Protein AF-A0A162N8X0-F1 (afdb_monomer_lite)

Radius of gyration: 15.63 Å; chains: 1; bounding box: 38×33×50 Å

Secondary structure (DSSP, 8-state):
-EEEEEE-SSS-EEEEEE-TTSHHHHHHT--EE---SB-TTSSHHHHHHHHHH--EEEEEEEEEESSGGGGGPPEEEEEEETTEEEEEEE---GGG---TT-TT----SS-EEE-TTEEEEEEEPTTEEEEEEEEEHHHHHTTS----

Structure (mmCIF, N/CA/C/O backbone):
data_AF-A0A162N8X0-F1
#
_entry.id   AF-A0A162N8X0-F1
#
loop_
_atom_site.group_PDB
_atom_site.id
_atom_site.type_symbol
_atom_site.label_atom_id
_atom_site.label_alt_id
_atom_site.label_comp_id
_atom_site.label_asym_id
_atom_site.label_entity_id
_atom_site.label_seq_id
_atom_site.pdbx_PDB_ins_code
_atom_site.Cartn_x
_atom_site.Cartn_y
_atom_site.Cartn_z
_atom_site.occupancy
_atom_site.B_iso_or_equiv
_atom_site.auth_seq_id
_atom_site.auth_comp_id
_atom_site.auth_asym_id
_atom_site.auth_atom_id
_atom_site.pdbx_PDB_model_num
ATOM 1 N N . MET A 1 1 ? -2.006 5.161 10.601 1.00 80.06 1 MET A N 1
ATOM 2 C CA . MET A 1 1 ? -0.801 5.628 9.857 1.00 80.06 1 MET A CA 1
ATOM 3 C C . MET A 1 1 ? -1.220 6.400 8.614 1.00 80.06 1 MET A C 1
ATOM 5 O O . MET A 1 1 ? -2.085 5.907 7.909 1.00 80.06 1 MET A O 1
ATOM 9 N N . ASN A 1 2 ? -0.615 7.556 8.324 1.00 84.56 2 ASN A N 1
ATOM 10 C CA . ASN A 1 2 ? -0.977 8.400 7.179 1.00 84.56 2 ASN A CA 1
ATOM 11 C C . ASN A 1 2 ? 0.131 8.465 6.128 1.00 84.56 2 ASN A C 1
ATOM 13 O O . ASN A 1 2 ? 1.298 8.633 6.473 1.00 84.56 2 ASN A O 1
ATOM 17 N N . PHE A 1 3 ? -0.258 8.442 4.858 1.00 87.88 3 PHE A N 1
ATOM 18 C CA . PHE A 1 3 ? 0.586 8.712 3.701 1.00 87.88 3 PHE A CA 1
ATOM 19 C C . PHE A 1 3 ? -0.047 9.813 2.861 1.00 87.88 3 PHE A C 1
ATOM 21 O O . PHE A 1 3 ? -1.261 9.826 2.668 1.00 87.88 3 PHE A O 1
ATOM 28 N N . THR A 1 4 ? 0.772 10.709 2.323 1.00 89.75 4 THR A N 1
ATOM 29 C CA . THR A 1 4 ? 0.366 11.636 1.262 1.00 89.75 4 THR A CA 1
ATOM 30 C C . THR A 1 4 ? 1.394 11.558 0.151 1.00 89.75 4 THR A C 1
ATOM 32 O O . THR A 1 4 ? 2.591 11.629 0.419 1.00 89.75 4 THR A O 1
ATOM 35 N N . HIS A 1 5 ? 0.925 11.407 -1.085 1.00 91.62 5 HIS A N 1
ATOM 36 C CA . HIS A 1 5 ? 1.777 11.390 -2.271 1.00 91.62 5 HIS A CA 1
ATOM 37 C C . HIS A 1 5 ? 1.218 12.326 -3.332 1.00 91.62 5 HIS A C 1
ATOM 39 O O . HIS A 1 5 ? 0.004 12.389 -3.528 1.00 91.62 5 HIS A O 1
ATOM 45 N N . ILE A 1 6 ? 2.113 13.028 -4.023 1.00 93.06 6 ILE A N 1
ATOM 46 C CA . ILE A 1 6 ? 1.785 13.885 -5.161 1.00 93.06 6 ILE A CA 1
ATOM 47 C C . ILE A 1 6 ? 2.561 13.358 -6.363 1.00 93.06 6 ILE A C 1
ATOM 49 O O . ILE A 1 6 ? 3.784 13.482 -6.425 1.00 93.06 6 ILE A O 1
ATOM 53 N N . ASN A 1 7 ? 1.848 12.804 -7.342 1.00 93.19 7 ASN A N 1
ATOM 54 C CA . ASN A 1 7 ? 2.418 12.544 -8.653 1.00 93.19 7 ASN A CA 1
ATOM 55 C C . ASN A 1 7 ? 2.292 13.814 -9.503 1.00 93.19 7 ASN A C 1
ATOM 57 O O . ASN A 1 7 ? 1.277 14.033 -10.154 1.00 93.19 7 ASN A O 1
ATOM 61 N N . ALA A 1 8 ? 3.329 14.652 -9.499 1.00 92.19 8 ALA A N 1
ATOM 62 C CA . ALA A 1 8 ? 3.397 15.866 -10.320 1.00 92.19 8 ALA A CA 1
ATOM 63 C C . ALA A 1 8 ? 3.891 15.607 -11.759 1.00 92.19 8 ALA A C 1
ATOM 65 O O . ALA A 1 8 ? 4.187 16.546 -12.494 1.00 92.19 8 ALA A O 1
ATOM 66 N N . THR A 1 9 ? 4.054 14.341 -12.154 1.00 91.81 9 THR A N 1
ATOM 67 C CA . THR A 1 9 ? 4.540 13.990 -13.491 1.00 91.81 9 THR A CA 1
ATOM 68 C C . THR A 1 9 ? 3.387 13.827 -14.477 1.00 91.81 9 THR A C 1
ATOM 70 O O . THR A 1 9 ? 2.232 13.636 -14.094 1.00 91.81 9 THR A O 1
ATOM 73 N N . ALA A 1 10 ? 3.713 13.878 -15.770 1.00 92.00 10 ALA A N 1
ATOM 74 C CA . ALA A 1 10 ? 2.758 13.671 -16.857 1.00 92.00 10 ALA A CA 1
ATOM 75 C C . ALA A 1 10 ? 2.387 12.191 -17.087 1.00 92.00 10 ALA A C 1
ATOM 77 O O . ALA A 1 10 ? 1.551 11.903 -17.939 1.00 92.00 10 ALA A O 1
ATOM 78 N N . ALA A 1 11 ? 3.000 11.258 -16.353 1.00 92.31 11 ALA A N 1
ATOM 79 C CA . ALA A 1 11 ? 2.755 9.824 -16.464 1.00 92.31 11 ALA A CA 1
ATOM 80 C C . ALA A 1 11 ? 2.271 9.249 -15.128 1.00 92.31 11 ALA A C 1
ATOM 82 O O . ALA A 1 11 ? 2.539 9.806 -14.064 1.00 92.31 11 ALA A O 1
ATOM 83 N N . ALA A 1 12 ? 1.569 8.119 -15.173 1.00 91.81 12 ALA A N 1
ATOM 84 C CA . ALA A 1 12 ? 1.218 7.387 -13.963 1.00 91.81 12 ALA A CA 1
ATOM 85 C C . ALA A 1 12 ? 2.478 6.822 -13.281 1.00 91.81 12 ALA A C 1
ATOM 87 O O . ALA A 1 12 ? 3.450 6.449 -13.943 1.00 91.81 12 ALA A O 1
ATOM 88 N N . GLN A 1 13 ? 2.460 6.755 -11.953 1.00 91.44 13 GLN A N 1
ATOM 89 C CA . GLN A 1 13 ? 3.559 6.252 -11.135 1.00 91.44 13 GLN A CA 1
ATOM 90 C C . GLN A 1 13 ? 3.092 5.074 -10.293 1.00 91.44 13 GLN A C 1
ATOM 92 O O . GLN A 1 13 ? 2.065 5.156 -9.626 1.00 91.44 13 GLN A O 1
ATOM 97 N N . HIS A 1 14 ? 3.874 3.997 -10.267 1.00 91.38 14 HIS A N 1
ATOM 98 C CA . HIS A 1 14 ? 3.638 2.899 -9.335 1.00 91.38 14 HIS A CA 1
ATOM 99 C C . HIS A 1 14 ? 4.327 3.199 -8.006 1.00 91.38 14 HIS A C 1
ATOM 101 O O . HIS A 1 14 ? 5.552 3.322 -7.945 1.00 91.38 14 HIS A O 1
ATOM 107 N N . VAL A 1 15 ? 3.528 3.339 -6.952 1.00 90.94 15 VAL A N 1
ATOM 108 C CA . VAL A 1 15 ? 3.977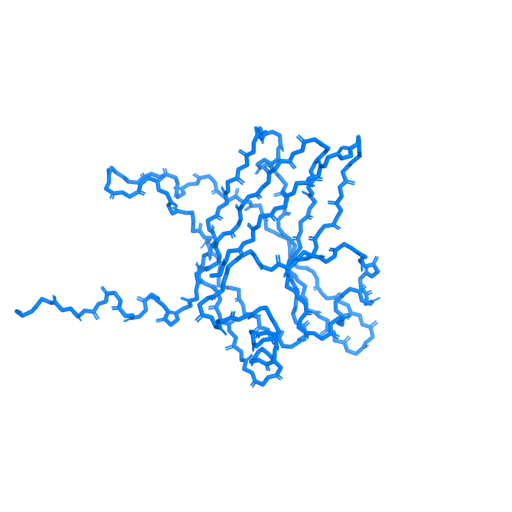 3.806 -5.643 1.00 90.94 15 VAL A CA 1
ATOM 109 C C . VAL A 1 15 ? 3.725 2.750 -4.576 1.00 90.94 15 VAL A C 1
ATOM 111 O O . VAL A 1 15 ? 2.608 2.269 -4.432 1.00 90.94 15 VAL A O 1
ATOM 114 N N . LEU A 1 16 ? 4.760 2.426 -3.810 1.00 90.19 16 LEU A N 1
ATOM 115 C CA . LEU A 1 16 ? 4.815 1.494 -2.691 1.00 90.19 16 LEU A CA 1
ATOM 116 C C . LEU A 1 16 ? 4.847 2.286 -1.378 1.00 90.19 16 LEU A C 1
ATOM 118 O O . LEU A 1 16 ? 5.754 3.076 -1.145 1.00 90.19 16 LEU A O 1
ATOM 122 N N . PHE A 1 17 ? 3.865 2.082 -0.510 1.00 87.12 17 PHE A N 1
ATOM 123 C CA . PHE A 1 17 ? 3.717 2.829 0.745 1.00 87.12 17 PHE A CA 1
ATOM 124 C C . PHE A 1 17 ? 4.257 2.043 1.938 1.00 87.12 17 PHE A C 1
ATOM 126 O O . PHE A 1 17 ? 4.754 2.614 2.901 1.00 87.12 17 PHE A O 1
ATOM 133 N N . ILE A 1 18 ? 4.180 0.714 1.884 1.00 87.62 18 ILE A N 1
ATOM 134 C CA . ILE A 1 18 ? 4.678 -0.155 2.952 1.00 87.62 18 ILE A CA 1
ATOM 135 C C . ILE A 1 18 ? 5.540 -1.237 2.314 1.00 87.62 18 ILE A C 1
ATOM 137 O O . ILE A 1 18 ? 5.067 -1.935 1.422 1.00 87.62 18 ILE A O 1
ATOM 141 N N . ASP A 1 19 ? 6.788 -1.360 2.770 1.00 87.62 19 ASP A N 1
ATOM 142 C CA . ASP A 1 19 ? 7.717 -2.457 2.461 1.00 87.62 19 ASP A CA 1
ATOM 143 C C . ASP A 1 19 ? 8.837 -2.483 3.518 1.00 87.62 19 ASP A C 1
ATOM 145 O O . ASP A 1 19 ? 9.877 -1.842 3.343 1.00 87.62 19 ASP A O 1
ATOM 149 N N . PRO A 1 20 ? 8.632 -3.179 4.650 1.00 84.94 20 PRO A N 1
ATOM 150 C CA . PRO A 1 20 ? 9.449 -2.986 5.852 1.00 84.94 20 PRO A CA 1
ATOM 151 C C . PRO A 1 20 ? 10.935 -3.307 5.688 1.00 84.94 20 PRO A C 1
ATOM 153 O O . PRO A 1 20 ? 11.765 -2.831 6.463 1.00 84.94 20 PRO A O 1
ATOM 156 N N . ILE A 1 21 ? 11.277 -4.156 4.716 1.00 87.19 21 ILE A N 1
ATOM 157 C CA . ILE A 1 21 ? 12.656 -4.598 4.473 1.00 87.19 21 ILE A CA 1
ATOM 158 C C . ILE A 1 21 ? 13.090 -4.430 3.009 1.00 87.19 21 ILE A C 1
ATOM 160 O O . ILE A 1 21 ? 14.141 -4.944 2.633 1.00 87.19 21 ILE A O 1
ATOM 164 N N . GLY A 1 22 ? 12.292 -3.764 2.168 1.00 87.00 22 GLY A N 1
ATOM 165 C CA . GLY A 1 22 ? 12.598 -3.601 0.741 1.00 87.00 22 GLY A CA 1
ATOM 166 C C . GLY A 1 22 ? 12.439 -4.880 -0.097 1.00 87.00 22 GLY A C 1
ATOM 167 O O . GLY A 1 22 ? 12.923 -4.947 -1.232 1.00 87.00 22 GLY A O 1
ATOM 168 N N . LEU A 1 23 ? 11.835 -5.940 0.456 1.00 88.56 23 LEU A N 1
ATOM 169 C CA . LEU A 1 23 ? 11.770 -7.239 -0.219 1.00 88.56 23 LEU A CA 1
ATOM 170 C C . LEU A 1 23 ? 10.743 -7.219 -1.351 1.00 88.56 23 LEU A C 1
ATOM 172 O O . LEU A 1 23 ? 10.986 -7.828 -2.393 1.00 88.56 23 LEU A O 1
ATOM 176 N N . VAL A 1 24 ? 9.619 -6.524 -1.168 1.00 89.62 24 VAL A N 1
ATOM 177 C CA . VAL A 1 24 ? 8.597 -6.402 -2.214 1.00 89.62 24 VAL A CA 1
ATOM 178 C C . VAL A 1 24 ? 9.125 -5.556 -3.361 1.00 89.62 24 VAL A C 1
ATOM 180 O O . VAL A 1 24 ? 9.062 -6.008 -4.500 1.00 89.62 24 VAL A O 1
ATOM 183 N N . ALA A 1 25 ? 9.721 -4.398 -3.073 1.00 88.69 25 ALA A N 1
ATOM 184 C CA . ALA A 1 25 ? 10.340 -3.529 -4.067 1.00 88.69 25 ALA A CA 1
ATOM 185 C C . ALA A 1 25 ? 11.338 -4.297 -4.942 1.00 88.69 25 ALA A C 1
ATOM 187 O O . ALA A 1 25 ? 11.247 -4.278 -6.168 1.00 88.69 25 ALA A O 1
ATOM 188 N N . ASN A 1 26 ? 12.233 -5.068 -4.316 1.00 88.19 26 ASN A N 1
ATOM 189 C CA . ASN A 1 26 ? 13.216 -5.876 -5.031 1.00 88.19 26 ASN A CA 1
ATOM 190 C C . ASN A 1 26 ? 12.554 -6.957 -5.906 1.00 88.19 26 ASN A C 1
ATOM 192 O O . ASN A 1 26 ? 12.851 -7.075 -7.095 1.00 88.19 26 ASN A O 1
ATOM 196 N N . LYS A 1 27 ? 11.631 -7.740 -5.337 1.00 87.19 27 LYS A N 1
ATOM 197 C CA . LYS A 1 27 ? 11.054 -8.907 -6.021 1.00 87.19 27 LYS A CA 1
ATOM 198 C C . LYS A 1 27 ? 10.018 -8.543 -7.086 1.00 87.19 27 LYS A C 1
ATOM 200 O O . LYS A 1 27 ? 9.952 -9.229 -8.102 1.00 87.19 27 LYS A O 1
ATOM 205 N N . ALA A 1 28 ? 9.249 -7.479 -6.874 1.00 85.38 28 ALA A N 1
ATOM 206 C CA . ALA A 1 28 ? 8.270 -6.955 -7.825 1.00 85.38 28 ALA A CA 1
ATOM 207 C C . ALA A 1 28 ? 8.859 -5.884 -8.766 1.00 85.38 28 ALA A C 1
ATOM 209 O O . ALA A 1 28 ? 8.149 -5.392 -9.636 1.00 85.38 28 ALA A O 1
ATOM 210 N N . LYS A 1 29 ? 10.155 -5.553 -8.629 1.00 84.81 29 LYS A N 1
ATOM 211 C CA . LYS A 1 29 ? 10.859 -4.519 -9.411 1.00 84.81 29 LYS A CA 1
ATOM 212 C C . LYS A 1 29 ? 10.180 -3.143 -9.331 1.00 84.81 29 LYS A C 1
ATOM 214 O O . LYS A 1 29 ? 10.084 -2.432 -10.327 1.00 84.81 29 LYS A O 1
ATOM 219 N N . LEU A 1 30 ? 9.722 -2.777 -8.135 1.00 84.44 30 LEU A N 1
ATOM 220 C CA . LEU A 1 30 ? 9.101 -1.484 -7.849 1.00 84.44 30 LEU A CA 1
ATOM 221 C C . LEU A 1 30 ? 10.150 -0.526 -7.281 1.00 84.44 30 LEU A C 1
ATOM 223 O O . LEU A 1 30 ? 10.957 -0.920 -6.442 1.00 84.44 30 LEU A O 1
ATOM 227 N N . THR A 1 31 ? 10.146 0.727 -7.733 1.00 72.00 31 THR A N 1
ATOM 228 C CA . THR A 1 31 ? 11.183 1.716 -7.379 1.00 72.00 31 THR A CA 1
ATOM 229 C C . THR A 1 31 ? 10.648 2.960 -6.670 1.00 72.00 31 THR A C 1
ATOM 231 O O . THR A 1 31 ? 11.441 3.758 -6.180 1.00 72.00 31 THR A O 1
ATOM 234 N N . GLY A 1 32 ? 9.327 3.156 -6.611 1.00 65.44 32 GLY A N 1
ATOM 235 C CA . GLY A 1 32 ? 8.717 4.308 -5.949 1.00 65.44 32 GLY A CA 1
ATOM 236 C C . GLY A 1 32 ? 8.299 3.966 -4.529 1.00 65.44 32 GLY A C 1
ATOM 237 O O . GLY A 1 32 ? 7.210 3.442 -4.359 1.00 65.44 32 GLY A O 1
ATOM 238 N N . THR A 1 33 ? 9.119 4.254 -3.518 1.00 74.00 33 THR A N 1
ATOM 239 C CA . THR A 1 33 ? 8.718 4.089 -2.110 1.00 74.00 33 THR A CA 1
ATOM 240 C C . THR A 1 33 ? 8.305 5.436 -1.526 1.00 74.00 33 THR A C 1
ATOM 242 O O . THR A 1 33 ? 9.069 6.397 -1.592 1.00 74.00 33 THR A O 1
ATOM 245 N N . VAL A 1 34 ? 7.114 5.515 -0.936 1.00 79.56 34 VAL A N 1
ATOM 246 C CA . VAL A 1 34 ? 6.617 6.702 -0.234 1.00 79.56 34 VAL A CA 1
ATOM 247 C C . VAL A 1 34 ? 6.640 6.449 1.261 1.00 79.56 34 VAL A C 1
ATOM 249 O O . VAL A 1 34 ? 6.058 5.487 1.756 1.00 79.56 34 VAL A O 1
ATOM 252 N N . ALA A 1 35 ? 7.313 7.337 1.987 1.00 77.44 35 ALA A N 1
ATOM 253 C CA . ALA A 1 35 ? 7.325 7.306 3.440 1.00 77.44 35 ALA A CA 1
ATOM 254 C C . ALA A 1 35 ? 5.981 7.807 4.010 1.00 77.44 35 ALA A C 1
ATOM 256 O O . ALA A 1 35 ? 5.356 8.698 3.425 1.00 77.44 35 ALA A O 1
ATOM 257 N N . PRO A 1 36 ? 5.532 7.284 5.164 1.00 75.44 36 PRO A N 1
ATOM 258 C CA . PRO A 1 36 ? 4.362 7.813 5.847 1.00 75.44 36 PRO A CA 1
ATOM 259 C C . PRO A 1 36 ? 4.611 9.257 6.280 1.00 75.44 36 PRO A C 1
ATOM 261 O O . PRO A 1 36 ? 5.652 9.587 6.846 1.00 75.44 36 PRO A O 1
ATOM 264 N N . THR A 1 37 ? 3.626 10.116 6.043 1.00 76.38 37 THR A N 1
ATOM 265 C CA . THR A 1 37 ? 3.649 11.526 6.444 1.00 76.38 37 THR A CA 1
ATOM 266 C C . THR A 1 37 ? 3.341 11.714 7.920 1.00 76.38 37 THR A C 1
ATOM 268 O O . THR A 1 37 ? 3.750 12.708 8.511 1.00 76.38 37 THR A O 1
ATOM 271 N N . SER A 1 38 ? 2.628 10.771 8.539 1.00 74.56 38 SER A N 1
ATOM 272 C CA . SER A 1 38 ? 2.525 10.713 9.995 1.00 74.56 38 SER A CA 1
ATOM 273 C C . SER A 1 38 ? 2.278 9.290 10.486 1.00 74.56 38 SER A C 1
ATOM 275 O O . SER A 1 38 ? 1.608 8.477 9.843 1.00 74.56 38 SER A O 1
ATOM 277 N N . CYS A 1 39 ? 2.816 8.986 11.661 1.00 69.88 39 CYS A N 1
ATOM 278 C CA . CYS A 1 39 ? 2.820 7.649 12.226 1.00 69.88 39 CYS A CA 1
ATOM 279 C C . CYS A 1 39 ? 2.668 7.734 13.747 1.00 69.88 39 CYS A C 1
ATOM 281 O O . CYS A 1 39 ? 3.452 8.427 14.392 1.00 69.88 39 CYS A O 1
ATOM 283 N N . SER A 1 40 ? 1.707 7.010 14.327 1.00 70.31 40 SER A N 1
ATOM 284 C CA . SER A 1 40 ? 1.534 6.927 15.788 1.00 70.31 40 SER A CA 1
ATOM 285 C C . SER A 1 40 ? 2.735 6.268 16.493 1.00 70.31 40 SER A C 1
ATOM 287 O O . SER A 1 40 ? 2.868 6.374 17.704 1.00 70.31 40 SER A O 1
ATOM 289 N N . PHE A 1 41 ? 3.639 5.634 15.734 1.00 65.50 41 PHE A N 1
ATOM 290 C CA . PHE A 1 41 ? 4.870 4.990 16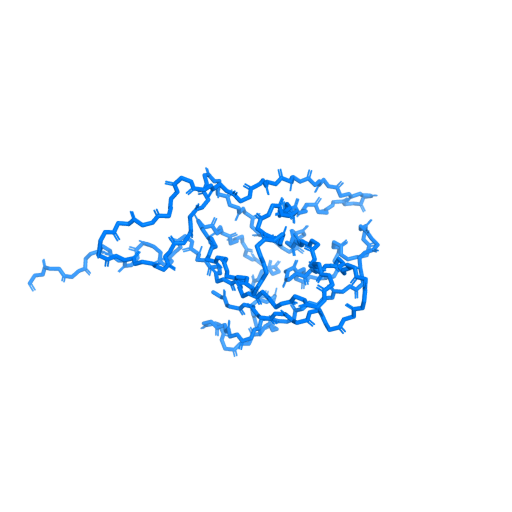.215 1.00 65.50 41 PHE A CA 1
ATOM 291 C C . PHE A 1 41 ? 6.090 5.929 16.243 1.00 65.50 41 PHE A C 1
ATOM 293 O O . PHE A 1 41 ? 7.227 5.472 16.310 1.00 65.50 41 PHE A O 1
ATOM 300 N N . GLY A 1 42 ? 5.892 7.243 16.130 1.00 67.75 42 GLY A N 1
ATOM 301 C CA . GLY A 1 42 ? 6.969 8.238 16.164 1.00 67.75 42 GLY A CA 1
ATOM 302 C C . GLY A 1 42 ? 7.702 8.424 14.831 1.00 67.75 42 GLY A C 1
ATOM 303 O O . GLY A 1 42 ? 7.918 9.562 14.426 1.00 67.75 42 GLY A O 1
ATOM 304 N N . SER A 1 43 ? 8.033 7.349 14.103 1.00 76.50 43 SER A N 1
ATOM 305 C CA . SER A 1 43 ? 8.631 7.445 12.759 1.00 76.50 43 SER A CA 1
ATOM 306 C C . SER A 1 43 ? 8.263 6.278 11.831 1.00 76.50 43 SER A C 1
ATOM 308 O O . SER A 1 43 ? 7.744 5.243 12.257 1.00 76.50 43 SER A O 1
ATOM 310 N N . ALA A 1 44 ? 8.528 6.457 10.531 1.00 76.44 44 ALA A N 1
ATOM 311 C CA . ALA A 1 44 ? 8.420 5.400 9.522 1.00 76.44 44 ALA A CA 1
ATOM 312 C C . ALA A 1 44 ? 9.381 4.235 9.796 1.00 76.44 44 ALA A C 1
ATOM 314 O O . ALA A 1 44 ? 9.031 3.074 9.610 1.00 76.44 44 ALA A O 1
ATOM 315 N N . GLU A 1 45 ? 10.594 4.562 10.239 1.00 81.06 45 GLU A N 1
ATOM 316 C CA . GLU A 1 45 ? 11.650 3.596 10.527 1.00 81.06 45 GLU A CA 1
ATOM 317 C C . GLU A 1 45 ? 11.281 2.716 11.720 1.00 81.06 45 GLU A C 1
ATOM 319 O O . GLU A 1 45 ? 11.322 1.496 11.599 1.00 81.06 45 GLU A O 1
ATOM 324 N N . ILE A 1 46 ? 10.792 3.317 12.811 1.00 81.62 46 ILE A N 1
ATOM 325 C CA . ILE A 1 46 ? 10.321 2.579 13.992 1.00 81.62 46 ILE A CA 1
ATOM 326 C C . ILE A 1 46 ? 9.162 1.651 13.618 1.00 81.62 46 ILE A C 1
ATOM 328 O O . ILE A 1 46 ? 9.127 0.497 14.040 1.00 81.62 46 ILE A O 1
ATOM 332 N N . PHE A 1 47 ? 8.223 2.123 12.794 1.00 79.88 47 PHE A N 1
ATOM 333 C CA . PHE A 1 47 ? 7.130 1.279 12.320 1.00 79.88 47 PHE A CA 1
ATOM 334 C C . PHE A 1 47 ? 7.617 0.105 11.461 1.00 79.88 47 PHE A C 1
ATOM 336 O O . PHE A 1 47 ? 7.169 -1.027 11.644 1.00 79.88 47 PHE A O 1
ATOM 343 N N . ASN A 1 48 ? 8.552 0.351 10.542 1.00 80.88 48 ASN A N 1
ATOM 344 C CA . ASN A 1 48 ? 9.136 -0.703 9.719 1.00 80.88 48 ASN A CA 1
ATOM 345 C C . ASN A 1 48 ? 9.911 -1.714 10.571 1.00 80.88 48 ASN A C 1
ATOM 347 O O . ASN A 1 48 ? 9.777 -2.916 10.351 1.00 80.88 48 ASN A O 1
ATOM 351 N N . ASP A 1 49 ? 10.669 -1.256 11.567 1.00 82.62 49 ASP A N 1
ATOM 352 C CA . ASP A 1 49 ? 11.355 -2.120 12.529 1.00 82.62 49 ASP A CA 1
ATOM 353 C C . ASP A 1 49 ? 10.377 -2.961 13.344 1.00 82.62 49 ASP A C 1
ATOM 355 O O . ASP A 1 49 ? 10.581 -4.164 13.506 1.00 82.62 49 ASP A O 1
ATOM 359 N N . TRP A 1 50 ? 9.265 -2.374 13.779 1.00 82.75 50 TRP A N 1
ATOM 360 C CA . TRP A 1 50 ? 8.209 -3.109 14.461 1.00 82.75 50 TRP A CA 1
ATOM 361 C C . TRP A 1 50 ? 7.581 -4.189 13.564 1.00 82.75 50 TRP A C 1
ATOM 363 O O . TRP A 1 50 ? 7.401 -5.332 13.993 1.00 82.75 50 TRP A O 1
ATOM 373 N N . LEU A 1 51 ? 7.350 -3.889 12.280 1.00 83.50 51 LEU A N 1
ATOM 374 C CA . LEU A 1 51 ? 6.876 -4.860 11.286 1.00 83.50 51 LEU A CA 1
ATOM 375 C C . LEU A 1 51 ? 7.882 -5.980 10.972 1.00 83.50 51 LEU A C 1
ATOM 377 O O . LEU A 1 51 ? 7.484 -7.024 10.443 1.00 83.50 51 LEU A O 1
ATOM 381 N N . LYS A 1 52 ? 9.176 -5.815 11.293 1.00 84.75 52 LYS A N 1
ATOM 382 C CA . LYS A 1 52 ? 10.180 -6.884 11.123 1.00 84.75 52 LYS A CA 1
ATOM 383 C C . LYS A 1 52 ? 9.929 -8.066 12.058 1.00 84.75 52 LYS A C 1
ATOM 385 O O . LYS A 1 52 ? 10.255 -9.199 11.693 1.00 84.75 52 LYS A O 1
ATOM 390 N N . SER A 1 53 ? 9.353 -7.815 13.230 1.00 82.88 53 SER A N 1
ATOM 391 C CA . SER A 1 53 ? 9.095 -8.818 14.269 1.00 82.88 53 SER A CA 1
ATOM 392 C C . SER A 1 53 ? 7.609 -9.056 14.541 1.00 82.88 53 SER A C 1
ATOM 394 O O . SER A 1 53 ? 7.273 -10.087 15.121 1.00 82.88 53 SER A O 1
ATOM 396 N N . THR A 1 54 ? 6.725 -8.168 14.081 1.00 82.88 54 THR A N 1
ATOM 397 C CA . THR A 1 54 ? 5.292 -8.197 14.407 1.00 82.88 54 THR A CA 1
ATOM 398 C C . THR A 1 54 ? 4.423 -8.339 13.159 1.00 82.88 54 THR A C 1
ATOM 400 O O . THR A 1 54 ? 4.719 -7.787 12.097 1.00 82.88 54 THR A O 1
ATOM 403 N N . LYS A 1 55 ? 3.324 -9.094 13.282 1.00 85.06 55 LYS A N 1
ATOM 404 C CA . LYS A 1 55 ? 2.242 -9.118 12.290 1.00 85.06 55 LYS A CA 1
ATOM 405 C C . LYS A 1 55 ? 1.249 -8.018 12.648 1.00 85.06 55 LYS A C 1
ATOM 407 O O . LYS A 1 55 ? 0.691 -8.043 13.737 1.00 85.06 55 LYS A O 1
ATOM 412 N N . VAL A 1 56 ? 0.994 -7.111 11.716 1.00 80.38 56 VAL A N 1
ATOM 413 C CA . VAL A 1 56 ? 0.016 -6.035 11.882 1.00 80.38 56 VAL A CA 1
ATOM 414 C C . VAL A 1 56 ? -1.137 -6.293 10.952 1.00 80.38 56 VAL A C 1
ATOM 416 O O . VAL A 1 56 ? -0.953 -6.418 9.746 1.00 80.38 56 VAL A O 1
ATOM 419 N N . THR A 1 57 ? -2.331 -6.354 11.509 1.00 82.69 57 THR A N 1
ATOM 420 C CA . THR A 1 57 ? -3.544 -6.399 10.713 1.00 82.69 57 THR A CA 1
ATOM 421 C C . THR A 1 57 ? -4.097 -4.984 10.565 1.00 82.69 57 THR A C 1
ATOM 423 O O . THR A 1 57 ? -4.390 -4.321 11.563 1.00 82.69 57 THR A O 1
ATOM 426 N N . PHE A 1 58 ? -4.292 -4.540 9.326 1.00 78.00 58 PHE A N 1
ATOM 427 C CA . PHE A 1 58 ? -5.099 -3.369 9.011 1.00 78.00 58 PHE A CA 1
ATOM 428 C C . PHE A 1 58 ? -6.548 -3.784 8.762 1.00 78.00 58 PHE A C 1
ATOM 430 O O . PHE A 1 58 ? -6.805 -4.735 8.023 1.00 78.00 58 PHE A O 1
ATOM 437 N N . LYS A 1 59 ? -7.484 -3.058 9.380 1.00 72.81 59 LYS A N 1
ATOM 438 C CA . LYS A 1 59 ? -8.932 -3.259 9.205 1.00 72.81 59 LYS A CA 1
ATOM 439 C C . LYS A 1 59 ? -9.572 -2.268 8.238 1.00 72.81 59 LYS A C 1
ATOM 441 O O . LYS A 1 59 ? -10.713 -2.456 7.845 1.00 72.81 59 LYS A O 1
ATOM 446 N N . GLY A 1 60 ? -8.853 -1.219 7.849 1.00 72.88 60 GLY A N 1
ATOM 447 C CA . GLY A 1 60 ? -9.356 -0.243 6.890 1.00 72.88 60 GLY A CA 1
ATOM 448 C C . GLY A 1 60 ? -8.297 0.761 6.463 1.00 72.88 60 GLY A C 1
ATOM 449 O O . GLY A 1 60 ? -7.263 0.909 7.125 1.00 72.88 60 GLY A O 1
ATOM 450 N N . ILE A 1 61 ? -8.568 1.463 5.360 1.00 77.25 61 ILE A N 1
ATOM 451 C CA . ILE A 1 61 ? -7.797 2.631 4.927 1.00 77.25 61 ILE A CA 1
ATOM 452 C C . ILE A 1 61 ? -8.767 3.731 4.501 1.00 77.25 61 ILE A C 1
ATOM 454 O O . ILE A 1 61 ? -9.626 3.506 3.655 1.00 77.25 61 ILE A O 1
ATOM 458 N N . ASN A 1 62 ? -8.575 4.945 5.010 1.00 77.25 62 ASN A N 1
ATOM 459 C CA . ASN A 1 62 ? -9.182 6.136 4.435 1.00 77.25 62 ASN A CA 1
ATOM 460 C C . ASN A 1 62 ? -8.444 6.552 3.161 1.00 77.25 62 ASN A C 1
ATOM 462 O O . ASN A 1 62 ? -7.245 6.803 3.229 1.00 77.25 62 ASN A O 1
ATOM 466 N N . TYR A 1 63 ? -9.141 6.694 2.040 1.00 81.81 63 TYR A N 1
ATOM 467 C CA . TYR A 1 63 ? -8.571 7.082 0.754 1.00 81.81 63 TYR A CA 1
ATOM 468 C C . TYR A 1 63 ? -9.167 8.383 0.196 1.00 81.81 63 TYR A C 1
ATOM 470 O O . TYR A 1 63 ? -10.336 8.457 -0.173 1.00 81.81 63 TYR A O 1
ATOM 478 N N . LYS A 1 64 ? -8.344 9.429 0.092 1.00 81.31 64 LYS A N 1
ATOM 479 C CA . LYS A 1 64 ? -8.723 10.726 -0.490 1.00 81.31 64 LYS A CA 1
ATOM 480 C C . LYS A 1 64 ? -7.896 11.007 -1.735 1.00 81.31 64 LYS A C 1
ATOM 482 O O . LYS A 1 64 ? -6.701 10.720 -1.753 1.00 81.31 64 LYS A O 1
ATOM 487 N N . VAL A 1 65 ? -8.518 11.598 -2.754 1.00 85.00 65 VAL A N 1
ATOM 488 C CA . VAL A 1 65 ? -7.884 11.875 -4.052 1.00 85.00 65 VAL A CA 1
ATOM 489 C C . VAL A 1 65 ? -8.273 13.251 -4.579 1.00 85.00 65 VAL A C 1
ATOM 491 O O . VAL A 1 65 ? -9.385 13.715 -4.327 1.00 85.00 65 VAL A O 1
ATOM 494 N N . SER A 1 66 ? -7.383 13.892 -5.340 1.00 85.12 66 SER A N 1
ATOM 495 C CA . SER A 1 66 ? -7.673 15.174 -6.000 1.00 85.12 66 SER A CA 1
ATOM 496 C C . SER A 1 66 ? -8.382 15.036 -7.353 1.00 85.12 66 SER A C 1
ATOM 498 O O . SER A 1 66 ? -8.980 16.001 -7.822 1.00 85.12 66 SER A O 1
ATOM 500 N N . GLN A 1 67 ? -8.332 13.857 -7.985 1.00 81.25 67 GLN A N 1
ATOM 501 C CA . GLN A 1 67 ? -8.944 13.589 -9.290 1.00 81.25 67 GLN A CA 1
ATOM 502 C C . GLN A 1 67 ? -9.866 12.367 -9.228 1.00 81.25 67 GLN A C 1
ATOM 504 O O . GLN A 1 67 ? -9.513 11.356 -8.632 1.00 81.25 67 GLN A O 1
ATOM 509 N N . LEU A 1 68 ? -11.033 12.421 -9.879 1.00 77.88 68 LEU A N 1
ATOM 510 C CA . LEU A 1 68 ? -12.003 11.314 -9.849 1.00 77.88 68 LEU A CA 1
ATOM 511 C C . LEU A 1 68 ? -11.505 10.053 -10.566 1.00 77.88 68 LEU A C 1
ATOM 513 O O . LEU A 1 68 ? -11.774 8.954 -10.094 1.00 77.88 68 LEU A O 1
ATOM 517 N N . ALA A 1 69 ? -10.741 10.201 -11.654 1.00 79.75 69 ALA A N 1
ATOM 518 C CA . ALA A 1 69 ? -10.181 9.067 -12.397 1.00 79.75 69 ALA A CA 1
ATOM 519 C C . ALA A 1 69 ? -9.299 8.162 -11.518 1.00 79.75 69 ALA A C 1
ATOM 521 O O . ALA A 1 69 ? -9.257 6.954 -11.711 1.00 79.75 69 ALA A O 1
ATOM 522 N N . GLN A 1 70 ? -8.659 8.740 -10.501 1.00 85.56 70 GLN A N 1
ATOM 523 C CA . GLN A 1 70 ? -7.825 8.021 -9.547 1.00 85.56 70 GLN A CA 1
ATOM 524 C C . GLN A 1 70 ? -8.623 7.066 -8.640 1.00 85.56 70 GLN A C 1
ATOM 526 O O . GLN A 1 70 ? -8.045 6.122 -8.114 1.00 85.56 70 GLN A O 1
ATOM 531 N N . GLN A 1 71 ? -9.931 7.282 -8.446 1.00 78.31 71 GLN A N 1
ATOM 532 C CA . GLN A 1 71 ? -10.745 6.455 -7.541 1.00 78.31 71 GLN A CA 1
ATOM 533 C C . GLN A 1 71 ? -10.953 5.025 -8.040 1.00 78.31 71 GLN A C 1
ATOM 535 O O . GLN A 1 71 ? -11.264 4.157 -7.234 1.00 78.31 71 GLN A O 1
ATOM 540 N N . ALA A 1 72 ? -10.799 4.787 -9.344 1.00 78.00 72 ALA A N 1
ATOM 541 C CA . ALA A 1 72 ? -10.950 3.463 -9.940 1.00 78.00 72 ALA A CA 1
ATOM 542 C C . ALA A 1 72 ? -9.667 2.616 -9.864 1.00 78.00 72 ALA A C 1
ATOM 544 O O . ALA A 1 72 ? -9.696 1.437 -10.213 1.00 78.00 72 ALA A O 1
ATOM 545 N N . GLU A 1 73 ? -8.544 3.202 -9.434 1.00 84.06 73 GLU A N 1
ATOM 546 C CA . GLU A 1 73 ? -7.267 2.495 -9.361 1.00 84.06 73 GLU A CA 1
ATOM 547 C C . GLU A 1 73 ? -7.277 1.423 -8.275 1.00 84.06 73 GLU A C 1
ATOM 549 O O . GLU A 1 73 ? -7.770 1.632 -7.165 1.00 84.06 73 GLU A O 1
ATOM 554 N N . LEU A 1 74 ? -6.691 0.274 -8.606 1.00 84.44 74 LEU A N 1
ATOM 555 C CA . LEU A 1 74 ? -6.603 -0.862 -7.702 1.00 84.44 74 LEU A CA 1
ATOM 556 C C . LEU A 1 74 ? -5.543 -0.621 -6.626 1.00 84.44 74 LEU A C 1
ATOM 558 O O . LEU A 1 74 ? -4.469 -0.063 -6.875 1.00 84.44 74 LEU A O 1
ATOM 562 N N . PHE A 1 75 ? -5.828 -1.126 -5.431 1.00 87.56 75 PHE A N 1
ATOM 563 C CA . PHE A 1 75 ? -4.808 -1.341 -4.420 1.00 87.56 75 PHE A CA 1
ATOM 564 C C . PHE A 1 75 ? -4.185 -2.708 -4.626 1.00 87.56 75 PHE A C 1
ATOM 566 O O . PHE A 1 75 ? -4.892 -3.707 -4.731 1.00 87.56 75 PHE A O 1
ATOM 573 N N . SER A 1 76 ? -2.861 -2.759 -4.634 1.00 89.38 76 SER A N 1
ATOM 574 C CA . SER A 1 76 ? -2.108 -3.994 -4.767 1.00 89.38 76 SER A CA 1
ATOM 575 C C . SER A 1 76 ? -1.451 -4.337 -3.426 1.00 89.38 76 SER A C 1
ATOM 577 O O . SER A 1 76 ? -0.612 -3.600 -2.897 1.00 89.38 76 SER A O 1
ATOM 579 N N . PHE A 1 77 ? -1.807 -5.495 -2.885 1.00 89.25 77 PHE A N 1
ATOM 580 C CA . PHE A 1 77 ? -1.249 -6.079 -1.674 1.00 89.25 77 PHE A CA 1
ATOM 581 C C . PHE A 1 77 ? -0.294 -7.203 -2.049 1.00 89.25 77 PHE A C 1
ATOM 583 O O . PHE A 1 77 ? -0.665 -8.171 -2.710 1.00 89.25 77 PHE A O 1
ATOM 590 N N . TYR A 1 78 ? 0.951 -7.090 -1.613 1.00 90.94 78 TYR A N 1
ATOM 591 C CA . TYR A 1 78 ? 2.016 -8.011 -1.978 1.00 90.94 78 TYR A CA 1
ATOM 592 C C . TYR A 1 78 ? 2.379 -8.884 -0.793 1.00 90.94 78 TYR A C 1
ATOM 594 O O . TYR A 1 78 ? 2.496 -8.410 0.339 1.00 90.94 78 TYR A O 1
ATOM 602 N N . LYS A 1 79 ? 2.680 -10.146 -1.080 1.00 90.19 79 LYS A N 1
ATOM 603 C CA . LYS A 1 79 ? 3.392 -11.044 -0.178 1.00 90.19 79 LYS A CA 1
ATOM 604 C C . LYS A 1 79 ? 4.607 -11.605 -0.896 1.00 90.19 79 LYS A C 1
ATOM 606 O O . LYS A 1 79 ? 4.492 -12.472 -1.762 1.00 90.19 79 LYS A O 1
ATOM 611 N N . ALA A 1 80 ? 5.785 -11.111 -0.540 1.00 88.94 80 ALA A N 1
ATOM 612 C CA . ALA A 1 80 ? 7.037 -11.640 -1.052 1.00 88.94 80 ALA A CA 1
ATOM 613 C C . ALA A 1 80 ? 7.460 -12.891 -0.271 1.00 88.94 80 ALA A C 1
ATOM 615 O O . ALA A 1 80 ? 7.297 -12.986 0.950 1.00 88.94 80 ALA A O 1
ATOM 616 N N . TRP A 1 81 ? 8.022 -13.859 -0.987 1.00 83.69 81 TRP A N 1
ATOM 617 C CA . TRP A 1 81 ? 8.516 -15.115 -0.430 1.00 83.69 81 TRP A CA 1
ATOM 618 C C . TRP A 1 81 ? 9.633 -15.652 -1.320 1.00 83.69 81 TRP A C 1
ATOM 620 O O . TRP A 1 81 ? 9.494 -15.656 -2.537 1.00 83.69 81 TRP A O 1
ATOM 630 N N . GLY A 1 82 ? 10.743 -16.104 -0.728 1.00 79.25 82 GLY A N 1
ATOM 631 C CA . GLY A 1 82 ? 11.860 -16.771 -1.417 1.00 79.25 82 GLY A CA 1
ATOM 632 C C . GLY A 1 82 ? 12.198 -16.237 -2.822 1.00 79.25 82 GLY A C 1
ATOM 633 O O . GLY A 1 82 ? 13.019 -15.329 -2.985 1.00 79.25 82 GLY A O 1
ATOM 634 N N . LYS A 1 83 ? 11.581 -16.840 -3.849 1.00 73.69 83 LYS A N 1
ATOM 635 C CA . LYS A 1 83 ? 11.832 -16.580 -5.275 1.00 73.69 83 LYS A CA 1
ATOM 636 C C . LYS A 1 83 ? 10.812 -15.670 -5.980 1.00 73.69 83 LYS A C 1
ATOM 638 O O . LYS A 1 83 ? 11.060 -15.341 -7.133 1.00 73.69 83 LYS A O 1
ATOM 643 N N . GLY A 1 84 ? 9.725 -15.238 -5.342 1.00 81.25 84 GLY A N 1
ATOM 644 C CA . GLY A 1 84 ? 8.672 -14.478 -6.023 1.00 81.25 84 GLY A CA 1
ATOM 645 C C . GLY A 1 84 ? 7.790 -13.633 -5.109 1.00 81.25 84 GLY A C 1
ATOM 646 O O . GLY A 1 84 ? 8.097 -13.403 -3.937 1.00 81.25 84 GLY A O 1
ATOM 647 N N . VAL A 1 85 ? 6.690 -13.152 -5.685 1.00 87.94 85 VAL A N 1
ATOM 648 C CA . VAL A 1 85 ? 5.681 -12.341 -5.004 1.00 87.94 85 VAL A CA 1
ATOM 649 C C . VAL A 1 85 ? 4.300 -12.843 -5.393 1.00 87.94 85 VAL A C 1
ATOM 651 O O . VAL A 1 85 ? 4.079 -13.208 -6.544 1.00 87.94 85 VAL A O 1
ATOM 654 N N . ILE A 1 86 ? 3.392 -12.887 -4.426 1.00 86.00 86 ILE A N 1
ATOM 655 C CA . ILE A 1 86 ? 1.957 -13.034 -4.668 1.00 86.00 86 ILE A CA 1
ATOM 656 C C . ILE A 1 86 ? 1.351 -11.643 -4.555 1.00 86.00 86 ILE A C 1
ATOM 658 O O . ILE A 1 86 ? 1.700 -10.910 -3.628 1.00 86.00 86 ILE A O 1
ATOM 662 N N . VAL A 1 87 ? 0.476 -11.295 -5.493 1.00 87.69 87 VAL A N 1
ATOM 663 C CA . VAL A 1 87 ? -0.233 -10.017 -5.511 1.00 87.69 87 VAL A CA 1
ATOM 664 C C . VAL A 1 87 ? -1.721 -10.300 -5.397 1.00 87.69 87 VAL A C 1
ATOM 666 O O . VAL A 1 87 ? -2.248 -11.137 -6.125 1.00 87.69 87 VAL A O 1
ATOM 669 N N . GLN A 1 88 ? -2.367 -9.618 -4.465 1.00 84.44 88 GLN A N 1
ATOM 670 C CA . GLN A 1 88 ? -3.812 -9.511 -4.377 1.00 84.44 88 GLN A CA 1
ATOM 671 C C . GLN A 1 88 ? -4.176 -8.078 -4.736 1.00 84.44 88 GLN A C 1
ATOM 673 O O . GLN A 1 88 ? -3.611 -7.144 -4.170 1.00 84.44 88 GLN A O 1
ATOM 678 N N . GLU A 1 89 ? -5.083 -7.908 -5.685 1.00 84.25 89 GLU A N 1
ATOM 679 C CA . GLU A 1 89 ? -5.558 -6.595 -6.096 1.00 84.25 89 GLU A CA 1
ATOM 680 C C . GLU A 1 89 ? -7.002 -6.427 -5.658 1.00 84.25 89 GLU A C 1
ATOM 682 O O . GLU A 1 89 ? -7.809 -7.339 -5.817 1.00 84.25 89 GLU A O 1
ATOM 687 N N . GLU A 1 90 ? -7.312 -5.267 -5.097 1.00 76.12 90 GLU A N 1
ATOM 688 C CA . GLU A 1 90 ? -8.653 -4.944 -4.632 1.00 76.12 90 GLU A CA 1
ATOM 689 C C . GLU A 1 90 ? -9.070 -3.595 -5.197 1.00 76.12 90 GLU A C 1
ATOM 691 O O . GLU A 1 90 ? -8.319 -2.614 -5.152 1.00 76.12 90 GLU A O 1
ATOM 696 N N . THR A 1 91 ? -10.292 -3.541 -5.717 1.00 70.06 91 THR A N 1
ATOM 697 C CA . THR A 1 91 ? -10.915 -2.278 -6.097 1.00 70.06 91 THR A CA 1
ATOM 698 C C . THR A 1 91 ? -11.388 -1.560 -4.832 1.00 70.06 91 THR A C 1
ATOM 700 O O . THR A 1 91 ? -12.006 -2.193 -3.970 1.00 70.06 91 THR A O 1
ATOM 703 N N . PRO A 1 92 ? -11.157 -0.244 -4.700 1.00 64.19 92 PRO A N 1
ATOM 704 C CA . PRO A 1 92 ? -11.797 0.539 -3.652 1.00 64.19 92 PRO A CA 1
ATOM 705 C C . PRO A 1 92 ? -13.323 0.422 -3.809 1.00 64.19 92 PRO A C 1
ATOM 707 O O . PRO A 1 92 ? -13.870 0.827 -4.832 1.00 64.19 92 PRO A O 1
ATOM 710 N N . LEU A 1 93 ? -14.025 -0.167 -2.836 1.00 58.34 93 LEU A N 1
ATOM 711 C CA . LEU A 1 93 ? -15.482 -0.323 -2.912 1.00 58.34 93 LEU A CA 1
ATOM 712 C C . LEU A 1 93 ? -16.195 0.972 -2.499 1.00 58.34 93 LEU A C 1
ATOM 714 O O . LEU A 1 93 ? -15.872 1.587 -1.485 1.00 58.34 93 LEU A O 1
ATOM 718 N N . ASP A 1 94 ? -17.220 1.354 -3.262 1.00 48.66 94 ASP A N 1
ATOM 719 C CA . ASP A 1 94 ? -17.987 2.587 -3.039 1.00 48.66 94 ASP A CA 1
ATOM 720 C C . ASP A 1 94 ? -18.980 2.525 -1.862 1.00 48.66 94 ASP A C 1
ATOM 722 O O . ASP A 1 94 ? -19.419 3.570 -1.381 1.00 48.66 94 ASP A O 1
ATOM 726 N N . TYR A 1 95 ? -19.341 1.327 -1.386 1.00 41.94 95 TYR A N 1
ATOM 727 C CA . TYR A 1 95 ? -20.524 1.104 -0.538 1.00 41.94 95 TYR A CA 1
ATOM 728 C C . TYR A 1 95 ? -20.408 1.545 0.936 1.00 41.94 95 TYR A C 1
ATOM 730 O O . TYR A 1 95 ? -21.436 1.665 1.595 1.00 41.94 95 TYR A O 1
ATOM 738 N N . GLU A 1 96 ? -19.215 1.851 1.455 1.00 46.94 96 GLU A N 1
ATOM 739 C CA . GLU A 1 96 ? -19.030 2.379 2.826 1.00 46.94 96 GLU A CA 1
ATOM 740 C C . GLU A 1 96 ? -18.737 3.887 2.861 1.00 46.94 96 GLU A C 1
ATOM 742 O O . GLU A 1 96 ? -18.040 4.405 3.731 1.00 46.94 96 GLU A O 1
ATOM 747 N N . ARG A 1 97 ? -19.289 4.631 1.900 1.00 50.31 97 ARG A N 1
ATOM 748 C CA . ARG A 1 97 ? -19.250 6.096 1.900 1.00 50.31 97 ARG A CA 1
ATOM 749 C C . ARG A 1 97 ? -20.508 6.647 2.598 1.00 50.31 97 ARG A C 1
ATOM 751 O O . ARG A 1 97 ? -21.587 6.593 2.023 1.00 50.31 97 ARG A O 1
ATOM 758 N N . ASN A 1 98 ? -20.337 7.256 3.780 1.00 45.91 98 ASN A N 1
ATOM 759 C CA . ASN A 1 98 ? -21.303 8.069 4.560 1.00 45.91 98 ASN A CA 1
ATOM 760 C C . ASN A 1 98 ? -22.326 7.354 5.470 1.00 45.91 98 ASN A C 1
ATOM 762 O O . ASN A 1 98 ? -23.376 6.903 5.021 1.00 45.91 98 ASN A O 1
ATOM 766 N N . THR A 1 99 ? -22.148 7.494 6.790 1.00 44.88 99 THR A N 1
ATOM 767 C CA . THR A 1 99 ? -23.290 7.750 7.693 1.00 44.88 99 THR A CA 1
ATOM 768 C C . THR A 1 99 ? -23.284 9.230 8.107 1.00 44.88 99 THR A C 1
ATOM 770 O O . THR A 1 99 ? -22.209 9.838 8.130 1.00 44.88 99 THR A O 1
ATOM 773 N N . PRO A 1 100 ? -24.439 9.833 8.465 1.00 46.66 100 PRO A N 1
ATOM 774 C CA . PRO A 1 100 ? -24.534 11.257 8.824 1.00 46.66 100 PRO A CA 1
ATOM 775 C C . PRO A 1 100 ? -23.607 11.714 9.965 1.00 46.66 100 PRO A C 1
ATOM 777 O O . PRO A 1 100 ? -23.357 12.908 10.101 1.00 46.66 100 PRO A O 1
ATOM 780 N N . ASN A 1 101 ? -23.073 10.779 10.760 1.00 46.56 101 ASN A N 1
ATOM 781 C CA . ASN A 1 101 ? -22.284 11.071 11.957 1.00 46.56 101 ASN A CA 1
ATOM 782 C C . ASN A 1 101 ? -20.763 10.923 11.768 1.00 46.56 101 ASN A C 1
ATOM 784 O O . ASN A 1 101 ? -20.022 11.253 12.691 1.00 46.56 101 ASN A O 1
ATOM 788 N N . ASN A 1 102 ? -20.269 10.428 10.622 1.00 44.31 102 ASN A N 1
ATOM 789 C CA . ASN A 1 102 ? -18.822 10.296 10.399 1.00 44.31 102 ASN A CA 1
ATOM 790 C C . ASN A 1 102 ? -18.443 10.305 8.896 1.00 44.31 102 ASN A C 1
ATOM 792 O O . ASN A 1 102 ? -18.243 9.250 8.294 1.00 44.31 102 ASN A O 1
ATOM 796 N N . PRO A 1 103 ? -18.335 11.486 8.259 1.00 45.09 103 PRO A N 1
ATOM 797 C CA . PRO A 1 103 ? -18.234 11.627 6.798 1.00 45.09 103 PRO A CA 1
ATOM 798 C C . PRO A 1 103 ? -16.856 11.276 6.193 1.00 45.09 103 PRO A C 1
ATOM 800 O O . PRO A 1 103 ? -16.605 11.575 5.030 1.00 45.09 103 PRO A O 1
ATOM 803 N N . ASN A 1 104 ? -15.921 10.709 6.967 1.00 43.06 104 ASN A N 1
ATOM 804 C CA . ASN A 1 104 ? -14.501 10.638 6.594 1.00 43.06 104 ASN A CA 1
ATOM 805 C C . ASN A 1 104 ? -13.834 9.264 6.770 1.00 43.06 104 ASN A C 1
ATOM 807 O O . ASN A 1 104 ? -12.610 9.223 6.708 1.00 43.06 104 ASN A O 1
ATOM 811 N N . ILE A 1 105 ? -14.549 8.164 7.010 1.00 45.50 105 ILE A N 1
ATOM 812 C CA . ILE A 1 105 ? -13.905 6.850 7.181 1.00 45.50 105 ILE A CA 1
ATOM 813 C C . ILE A 1 105 ? -14.282 5.953 6.005 1.00 45.50 105 ILE A C 1
ATOM 815 O O . ILE A 1 105 ? -15.457 5.679 5.795 1.00 45.50 105 ILE A O 1
ATOM 819 N N . LEU A 1 106 ? -13.271 5.527 5.246 1.00 49.16 106 LEU A N 1
ATOM 820 C CA . LEU A 1 106 ? -13.386 4.483 4.234 1.00 49.16 106 LEU A CA 1
ATOM 821 C C . LEU A 1 106 ? -12.852 3.187 4.842 1.00 49.16 106 LEU A C 1
ATOM 823 O O . LEU A 1 106 ? -11.873 3.178 5.594 1.00 49.16 106 LEU A O 1
ATOM 827 N N . THR A 1 107 ? -13.551 2.105 4.562 1.00 50.97 107 THR A N 1
ATOM 828 C CA . THR A 1 107 ? -13.410 0.806 5.203 1.00 50.97 107 THR A CA 1
ATOM 829 C C . THR A 1 107 ? -13.386 -0.221 4.075 1.00 50.97 107 THR A C 1
ATOM 831 O O . THR A 1 107 ? -14.118 -0.081 3.093 1.00 50.97 107 THR A O 1
ATOM 834 N N . PHE A 1 108 ? -12.471 -1.188 4.140 1.00 55.03 108 PHE A N 1
ATOM 835 C CA . PHE A 1 108 ? -12.431 -2.269 3.157 1.00 55.03 108 PHE A CA 1
ATOM 836 C C . PHE A 1 108 ? -13.236 -3.451 3.659 1.00 55.03 108 PHE A C 1
ATOM 838 O O . PHE A 1 108 ? -13.256 -3.741 4.850 1.00 55.03 108 PHE A O 1
ATOM 845 N N . ALA A 1 109 ? -13.756 -4.227 2.713 1.00 50.97 109 ALA A N 1
ATOM 846 C CA . ALA A 1 109 ? -14.326 -5.538 2.985 1.00 50.97 109 ALA A CA 1
ATOM 847 C C . ALA A 1 109 ? -13.287 -6.581 3.455 1.00 50.97 109 ALA A C 1
ATOM 849 O O . ALA A 1 109 ? -13.674 -7.698 3.800 1.00 50.97 109 ALA A O 1
ATOM 850 N N . CYS A 1 110 ? -11.982 -6.265 3.443 1.00 51.16 110 CYS A N 1
ATOM 851 C CA . CYS A 1 110 ? -10.926 -7.232 3.724 1.00 51.16 110 CYS A CA 1
ATOM 852 C C . CYS A 1 110 ? -9.946 -6.790 4.820 1.00 51.16 110 CYS A C 1
ATOM 854 O O . CYS A 1 110 ? -9.521 -5.640 4.928 1.00 51.16 110 CYS A O 1
ATOM 856 N N . GLU A 1 111 ? -9.574 -7.773 5.635 1.00 67.94 111 GLU A N 1
ATOM 857 C CA . GLU A 1 111 ? -8.514 -7.680 6.625 1.00 67.94 111 GLU A CA 1
ATOM 858 C C . GLU A 1 111 ? -7.153 -7.856 5.932 1.00 67.94 111 GLU A C 1
ATOM 860 O O . GLU A 1 111 ? -6.898 -8.895 5.319 1.00 67.94 111 GLU A O 1
ATOM 865 N N . ILE A 1 112 ? -6.252 -6.875 6.046 1.00 75.62 112 ILE A N 1
ATOM 866 C CA . ILE A 1 112 ? -4.922 -6.950 5.425 1.00 75.62 112 ILE A CA 1
ATOM 867 C C . ILE A 1 112 ? -3.864 -7.218 6.489 1.00 75.62 112 ILE A C 1
ATOM 869 O O . ILE A 1 112 ? -3.518 -6.355 7.295 1.00 75.62 112 ILE A O 1
ATOM 873 N N . ALA A 1 113 ? -3.294 -8.420 6.447 1.00 80.88 113 ALA A N 1
ATOM 874 C CA . ALA A 1 113 ? -2.197 -8.826 7.313 1.00 80.88 113 ALA A CA 1
ATOM 875 C C . ALA A 1 113 ? -0.825 -8.424 6.742 1.00 80.88 113 ALA A C 1
ATOM 877 O O . ALA A 1 113 ? -0.252 -9.082 5.864 1.00 80.88 113 ALA A O 1
ATOM 878 N N . MET A 1 114 ? -0.242 -7.381 7.316 1.00 86.06 114 MET A N 1
ATOM 879 C CA . MET A 1 114 ? 1.106 -6.916 7.028 1.00 86.06 114 MET A CA 1
ATOM 880 C C . MET A 1 114 ? 2.143 -7.579 7.933 1.00 86.06 114 MET A C 1
ATOM 882 O O . MET A 1 114 ? 1.944 -7.824 9.119 1.00 86.06 114 MET A O 1
ATOM 886 N N . THR A 1 115 ? 3.281 -7.900 7.334 1.00 87.81 115 THR A N 1
ATOM 887 C CA . THR A 1 115 ? 4.449 -8.505 7.979 1.00 87.81 115 THR A CA 1
ATOM 888 C C . THR A 1 115 ? 5.698 -7.937 7.321 1.00 87.81 115 THR A C 1
ATOM 890 O O . THR A 1 115 ? 5.599 -7.282 6.283 1.00 87.81 115 THR A O 1
ATOM 893 N N . LYS A 1 116 ? 6.878 -8.310 7.816 1.00 88.06 116 LYS A N 1
ATOM 894 C CA . LYS A 1 116 ? 8.165 -7.972 7.194 1.00 88.06 116 LYS A CA 1
ATOM 895 C C . LYS A 1 116 ? 8.291 -8.284 5.699 1.00 88.06 116 LYS A C 1
ATOM 897 O O . LYS A 1 116 ? 9.136 -7.697 5.044 1.00 88.06 116 LYS A O 1
ATOM 902 N N . THR A 1 117 ? 7.510 -9.228 5.164 1.00 90.12 117 THR A N 1
ATOM 903 C CA . THR A 1 117 ? 7.545 -9.601 3.738 1.00 90.12 117 THR A CA 1
ATOM 904 C C . THR A 1 117 ? 6.323 -9.135 2.952 1.00 90.12 117 THR A C 1
ATOM 906 O O . THR A 1 117 ? 6.131 -9.559 1.812 1.00 90.12 117 THR A O 1
ATOM 909 N N . SER A 1 118 ? 5.466 -8.320 3.564 1.00 90.56 118 SER A N 1
ATOM 910 C CA . SER A 1 118 ? 4.276 -7.783 2.915 1.00 90.56 118 SER A CA 1
ATOM 911 C C . SER A 1 118 ? 4.554 -6.395 2.343 1.00 90.56 118 SER A C 1
ATOM 913 O O . SER A 1 118 ? 5.410 -5.675 2.857 1.00 90.56 118 SER A O 1
ATOM 915 N N . GLY A 1 119 ? 3.795 -6.006 1.321 1.00 89.81 119 GLY A N 1
ATOM 916 C CA . GLY A 1 119 ? 3.858 -4.660 0.768 1.00 89.81 119 GLY A CA 1
ATOM 917 C C . GLY A 1 119 ? 2.500 -4.133 0.341 1.00 89.81 119 GLY A C 1
ATOM 918 O O . GLY A 1 119 ? 1.596 -4.910 0.046 1.00 89.81 119 GLY A O 1
ATOM 919 N N . PHE A 1 120 ? 2.368 -2.813 0.321 1.00 89.75 120 PHE A N 1
ATOM 920 C CA . PHE A 1 120 ? 1.165 -2.125 -0.142 1.00 89.75 120 PHE A CA 1
ATOM 921 C C . PHE A 1 120 ? 1.544 -1.113 -1.211 1.00 89.75 120 PHE A C 1
ATOM 923 O O . PHE A 1 120 ? 2.373 -0.240 -0.946 1.00 89.75 120 PHE A O 1
ATOM 930 N N . SER A 1 121 ? 0.938 -1.204 -2.391 1.00 91.31 121 SER A N 1
ATOM 931 C CA . SER A 1 121 ? 1.176 -0.260 -3.479 1.00 91.31 121 SER A CA 1
ATOM 932 C C . SER A 1 121 ? -0.100 0.072 -4.244 1.00 91.31 121 SER A C 1
ATOM 934 O O . SER A 1 121 ? -1.126 -0.587 -4.096 1.00 91.31 121 SER A O 1
ATOM 936 N N . MET A 1 122 ? -0.028 1.120 -5.056 1.00 90.25 122 MET A N 1
ATOM 937 C CA . MET A 1 122 ? -1.052 1.468 -6.039 1.00 90.25 122 MET A CA 1
ATOM 938 C C . MET A 1 122 ? -0.434 2.286 -7.170 1.00 90.25 122 MET A C 1
ATOM 940 O O . MET A 1 122 ? 0.659 2.850 -7.030 1.00 90.25 122 MET A O 1
ATOM 944 N N . ILE A 1 123 ? -1.149 2.369 -8.285 1.00 91.44 123 ILE A N 1
ATOM 945 C CA . ILE A 1 123 ? -0.817 3.285 -9.370 1.00 91.44 123 ILE A CA 1
ATOM 946 C C . ILE A 1 123 ? -1.448 4.646 -9.065 1.00 91.44 123 ILE A C 1
ATOM 948 O O . ILE A 1 123 ? -2.651 4.769 -8.833 1.00 91.44 123 ILE A O 1
ATOM 952 N N . VAL A 1 124 ? -0.615 5.683 -9.047 1.00 91.31 124 VAL A N 1
ATOM 953 C CA . VAL A 1 124 ? -1.041 7.072 -8.895 1.00 91.31 124 VAL A CA 1
ATOM 954 C C . VAL A 1 124 ? -0.979 7.745 -10.255 1.00 91.31 124 VAL A C 1
ATOM 956 O O . VAL A 1 124 ? 0.093 7.880 -10.845 1.00 91.31 124 VAL A O 1
ATOM 959 N N . GLN A 1 125 ? -2.129 8.171 -10.753 1.00 93.12 125 GLN A N 1
ATOM 960 C CA . GLN A 1 125 ? -2.293 8.827 -12.040 1.00 93.12 125 GLN A CA 1
ATOM 961 C C . GLN A 1 125 ? -1.524 10.149 -12.116 1.00 93.12 125 GLN A C 1
ATOM 963 O O . GLN A 1 125 ? -1.142 10.743 -11.104 1.00 93.12 125 GLN A O 1
ATOM 968 N N . ALA A 1 126 ? -1.264 10.596 -13.343 1.00 93.06 126 ALA A N 1
ATOM 969 C CA . ALA A 1 126 ? -0.563 11.848 -13.606 1.00 93.06 126 ALA A CA 1
ATOM 970 C C . ALA A 1 126 ? -1.256 13.042 -12.923 1.00 93.06 126 ALA A C 1
ATOM 972 O O . ALA A 1 126 ? -2.485 13.097 -12.827 1.00 93.06 126 ALA A O 1
ATOM 973 N N . ASN A 1 127 ? -0.469 14.020 -12.472 1.00 92.50 127 ASN A N 1
ATOM 974 C CA . ASN A 1 127 ? -0.942 15.257 -11.831 1.00 92.50 127 ASN A CA 1
ATOM 975 C C . ASN A 1 127 ? -1.943 15.044 -10.675 1.00 92.50 127 ASN A C 1
ATOM 977 O O . ASN A 1 127 ? -2.847 15.859 -10.461 1.00 92.50 127 ASN A O 1
ATOM 981 N N . THR A 1 128 ? -1.811 13.938 -9.943 1.00 90.94 128 THR A N 1
ATOM 982 C CA . THR A 1 128 ? -2.769 13.532 -8.911 1.00 90.94 128 THR A CA 1
ATOM 983 C C . THR A 1 128 ? -2.131 13.525 -7.531 1.00 90.94 128 THR A C 1
ATOM 985 O O . THR A 1 128 ? -1.006 13.063 -7.339 1.00 90.94 128 THR A O 1
ATOM 988 N N . GLN A 1 129 ? -2.883 14.020 -6.552 1.00 91.00 129 GLN A N 1
A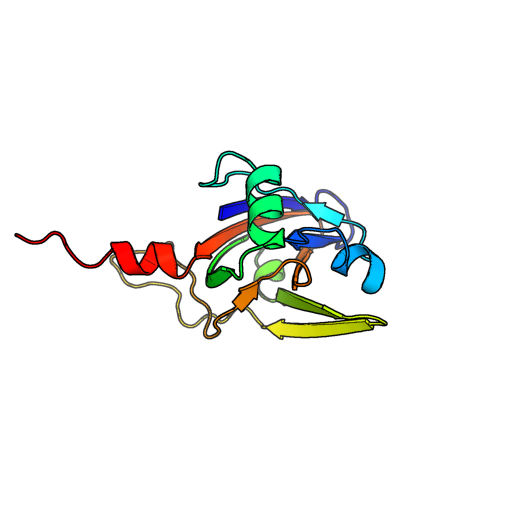TOM 989 C CA . GLN A 1 129 ? -2.566 13.900 -5.140 1.00 91.00 129 GLN A CA 1
ATOM 990 C C . GLN A 1 129 ? -3.483 12.865 -4.499 1.00 91.00 129 GLN A C 1
ATOM 992 O O . GLN A 1 129 ? -4.695 12.860 -4.738 1.00 91.00 129 GLN A O 1
ATOM 997 N N . ILE A 1 130 ? -2.898 12.034 -3.644 1.00 88.00 130 ILE A N 1
ATOM 998 C CA . ILE A 1 130 ? -3.621 11.070 -2.825 1.00 88.00 130 ILE A CA 1
ATOM 999 C C . ILE A 1 130 ? -3.240 11.205 -1.353 1.00 88.00 130 ILE A C 1
ATOM 1001 O O . ILE A 1 130 ? -2.112 11.579 -1.017 1.00 88.00 130 ILE A O 1
ATOM 1005 N N . SER A 1 131 ? -4.169 10.830 -0.481 1.00 86.81 131 SER A N 1
ATOM 1006 C CA . SER A 1 131 ? -3.925 10.642 0.944 1.00 86.81 131 SER A CA 1
ATOM 1007 C C . SER A 1 131 ? -4.537 9.324 1.405 1.00 86.81 131 SER A C 1
ATOM 1009 O O . SER A 1 131 ? -5.702 9.048 1.123 1.00 86.81 131 SER A O 1
ATOM 1011 N N . LEU A 1 132 ? -3.743 8.523 2.114 1.00 85.00 132 LEU A N 1
ATOM 1012 C CA . LEU A 1 132 ? -4.121 7.215 2.644 1.00 85.00 132 LEU A CA 1
ATOM 1013 C C . LEU A 1 132 ? -3.963 7.209 4.167 1.00 85.00 132 LEU A C 1
ATOM 1015 O O . LEU A 1 132 ? -2.880 7.520 4.658 1.00 85.00 132 LEU A O 1
ATOM 1019 N N . THR A 1 133 ? -4.990 6.812 4.915 1.00 82.19 133 THR A N 1
ATOM 1020 C CA . THR A 1 133 ? -4.920 6.619 6.375 1.00 82.19 133 THR A CA 1
ATOM 1021 C C . THR A 1 133 ? -5.241 5.182 6.733 1.00 82.19 133 THR A C 1
ATOM 1023 O O . THR A 1 133 ? -6.400 4.802 6.728 1.00 82.19 133 THR A O 1
ATOM 1026 N N . PHE A 1 134 ? -4.238 4.390 7.082 1.00 80.75 134 PHE A N 1
ATOM 1027 C CA . PHE A 1 134 ? -4.397 3.011 7.533 1.00 80.75 134 PHE A CA 1
ATOM 1028 C C . PHE A 1 134 ? -4.819 2.961 9.002 1.00 80.75 134 PHE A C 1
ATOM 1030 O O . PHE A 1 134 ? -4.186 3.621 9.835 1.00 80.75 134 PHE A O 1
ATOM 1037 N N . TYR A 1 135 ? -5.811 2.126 9.310 1.00 76.75 135 TYR A N 1
ATOM 1038 C CA . TYR A 1 135 ? -6.299 1.851 10.663 1.00 76.75 135 TYR A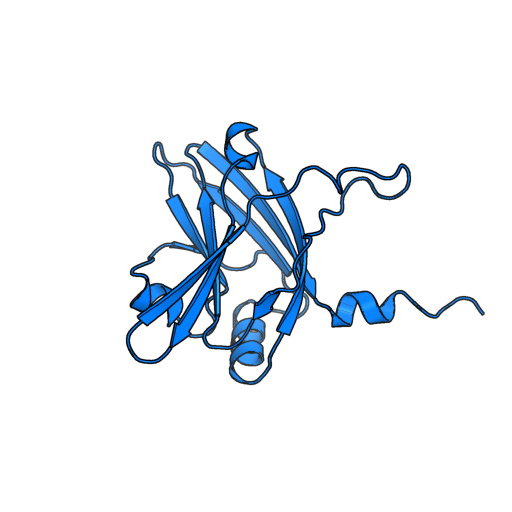 CA 1
ATOM 1039 C C . TYR A 1 135 ? -5.934 0.424 11.074 1.00 76.75 135 TYR A C 1
ATOM 1041 O O . TYR A 1 135 ? -6.289 -0.544 10.390 1.00 76.75 135 TYR A O 1
ATOM 1049 N N . MET A 1 136 ? -5.206 0.280 12.179 1.00 76.19 136 MET A N 1
ATOM 1050 C CA . MET A 1 136 ? -4.816 -1.032 12.700 1.00 76.19 136 MET A CA 1
ATOM 1051 C C . MET A 1 136 ? -5.956 -1.668 13.496 1.00 76.19 136 MET A C 1
ATOM 1053 O O . MET A 1 136 ? -6.764 -0.983 14.118 1.00 76.19 136 MET A O 1
ATOM 1057 N N . GLN A 1 137 ? -5.999 -3.000 13.526 1.00 70.69 137 GLN A N 1
ATOM 1058 C CA . GLN A 1 137 ? -6.992 -3.746 14.301 1.00 70.69 137 GLN A CA 1
ATOM 1059 C C . GLN A 1 137 ? -7.005 -3.369 15.789 1.00 70.69 137 GLN A C 1
ATOM 1061 O O . GLN A 1 137 ? -8.080 -3.271 16.378 1.00 70.69 137 GLN A O 1
ATOM 1066 N N . GLU A 1 138 ? -5.833 -3.162 16.389 1.00 62.09 138 GLU A N 1
ATOM 1067 C CA . GLU A 1 138 ? -5.694 -2.827 17.812 1.00 62.09 138 GLU A CA 1
ATOM 1068 C C . GLU A 1 138 ? -6.255 -1.431 18.137 1.00 62.09 138 GLU A C 1
ATOM 1070 O O . GLU A 1 138 ? -6.843 -1.243 19.200 1.00 62.09 138 GLU A O 1
ATOM 1075 N N . GLU A 1 139 ? -6.194 -0.485 17.190 1.00 54.50 139 GLU A N 1
ATOM 1076 C CA . GLU A 1 139 ? -6.770 0.864 17.329 1.00 54.50 139 G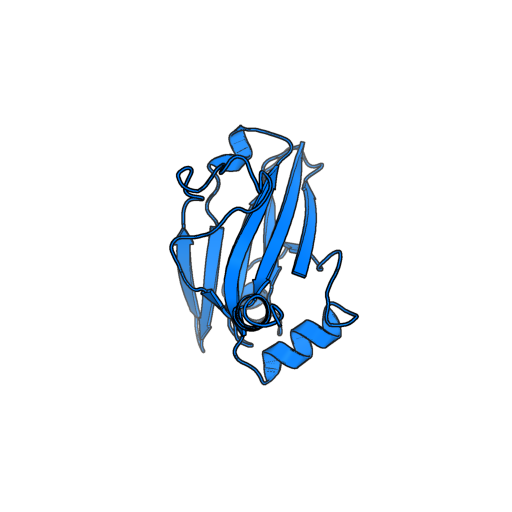LU A CA 1
ATOM 1077 C C . GLU A 1 139 ? -8.312 0.836 17.340 1.00 54.50 139 GLU A C 1
ATOM 1079 O O . GLU A 1 139 ? -8.943 1.692 17.954 1.00 54.50 139 GLU A O 1
ATOM 1084 N N . MET A 1 140 ? -8.941 -0.175 16.727 1.00 45.69 140 MET A N 1
ATOM 1085 C CA . MET A 1 140 ? -10.398 -0.364 16.786 1.00 45.69 140 MET A CA 1
ATOM 1086 C C . MET A 1 140 ? -10.880 -1.080 18.055 1.00 45.69 140 MET A C 1
ATOM 1088 O O . MET A 1 140 ? -12.062 -1.000 18.384 1.00 45.69 140 MET A O 1
ATOM 1092 N N . GLY A 1 141 ? -9.992 -1.775 18.774 1.00 40.00 141 GLY A N 1
ATOM 1093 C CA . GLY A 1 141 ? -10.319 -2.445 20.038 1.00 40.00 141 GLY A CA 1
ATOM 1094 C C . GLY A 1 141 ? -10.418 -1.496 21.237 1.00 40.00 141 GLY A C 1
ATOM 1095 O O . GLY A 1 141 ? -11.063 -1.838 22.220 1.00 40.00 141 GLY A O 1
ATOM 1096 N N . GLN A 1 142 ? -9.821 -0.302 21.151 1.00 40.84 142 GLN A N 1
ATOM 1097 C CA . GLN A 1 142 ? -9.842 0.710 22.219 1.00 40.84 142 GLN A CA 1
ATOM 1098 C C . GLN A 1 142 ? -11.039 1.673 22.159 1.00 40.84 142 GLN A C 1
ATOM 1100 O O . GLN A 1 142 ? -11.196 2.496 23.055 1.00 40.84 142 GLN A O 1
ATOM 1105 N N . LEU A 1 143 ? -11.902 1.582 21.140 1.00 39.97 143 LEU A N 1
ATOM 1106 C CA . LEU A 1 143 ? -13.098 2.433 21.022 1.00 39.97 143 LEU A CA 1
ATOM 1107 C C . LEU A 1 143 ? -14.342 1.842 21.710 1.00 39.97 143 LEU A C 1
ATOM 1109 O O . LEU A 1 143 ? -15.438 2.388 21.596 1.00 39.97 143 LEU A O 1
ATOM 1113 N N . VAL A 1 144 ? -14.177 0.726 22.422 1.00 44.81 144 VAL A N 1
ATOM 1114 C CA . VAL A 1 144 ? -15.195 0.142 23.293 1.00 44.81 144 VAL A CA 1
ATOM 1115 C C . VAL A 1 144 ? -14.638 0.202 24.712 1.00 44.81 144 VAL A C 1
ATOM 1117 O O . VAL A 1 144 ? -13.585 -0.363 24.981 1.00 44.81 144 VAL A O 1
ATOM 1120 N N . ILE A 1 145 ? -15.390 0.859 25.598 1.00 49.06 145 ILE A N 1
ATOM 1121 C CA . ILE A 1 145 ? -15.147 1.111 27.031 1.00 49.06 145 ILE A CA 1
ATOM 1122 C C . ILE A 1 145 ? -14.535 2.490 27.332 1.00 49.06 145 ILE A C 1
ATOM 1124 O O . ILE A 1 145 ? -13.339 2.642 27.553 1.00 49.06 145 ILE A O 1
ATOM 1128 N N . ALA A 1 146 ? -15.422 3.482 27.425 1.00 40.12 146 ALA A N 1
ATOM 1129 C CA . ALA A 1 146 ? -15.570 4.295 28.635 1.00 40.12 146 ALA A CA 1
ATOM 1130 C C . ALA A 1 146 ? -16.944 4.992 28.601 1.00 40.12 146 ALA A C 1
ATOM 1132 O O . ALA A 1 146 ? -17.045 6.172 28.289 1.00 40.12 146 ALA A O 1
ATOM 1133 N N . ASN A 1 147 ? -18.004 4.227 28.868 1.00 43.12 147 ASN A N 1
ATOM 1134 C CA . ASN A 1 147 ? -19.223 4.778 29.454 1.00 43.12 147 ASN A CA 1
ATOM 1135 C C . ASN A 1 147 ? -19.370 4.093 30.811 1.00 43.12 147 ASN A C 1
ATOM 1137 O O . ASN A 1 147 ? -19.980 3.030 30.875 1.00 43.12 147 ASN A O 1
ATOM 1141 N N . ASP A 1 148 ? -18.760 4.693 31.829 1.00 40.88 148 ASP A N 1
ATOM 1142 C CA . ASP A 1 148 ? -19.272 4.679 33.199 1.00 40.88 148 ASP A CA 1
ATOM 1143 C C . ASP A 1 148 ? -19.445 6.142 33.624 1.00 40.88 148 ASP A C 1
ATOM 1145 O O . ASP A 1 148 ? -18.477 6.921 33.440 1.00 40.88 148 ASP A O 1
#

Sequence (148 aa):
MNFTHINATAAAQHVLFIDPIGLVANKAKLTGTVAPTSCSFGSAEIFNDWLKSTKVTFKGINYKVSQLAQQAELFSFYKAWGKGVIVQEETPLDYERNTPNNPNILTFACEIAMTKTSGFSMIVQANTQISLTFYMQEEMGQLVIAND

pLDDT: mean 76.32,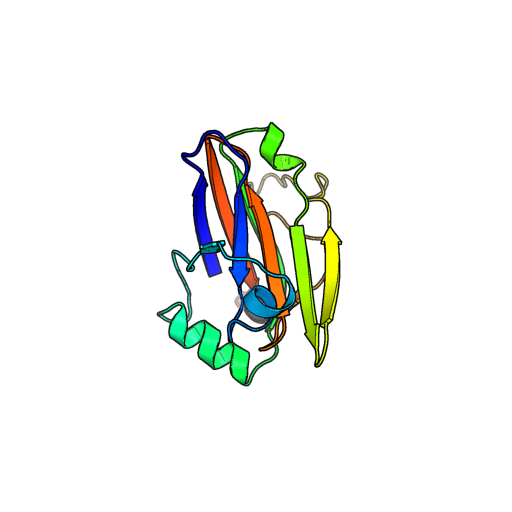 std 15.91, range [39.97, 93.19]

Foldseek 3Di:
DKFKDFQQAQFKAKEWADALQCQCCVQVVHDHYTFGPDDPLHGSNSVSVCLAPDKWKWFAKFKDKPDPVQLQWWKWKWADDDRHIDIDTDRQDPPPQDDPPDRTGGGDPDIHIGHNRMIIIIIGGHRMMMMMGTDTPVNVVVVPDDDD